Protein AF-A0A0C2GSX1-F1 (afdb_monomer)

Secondary structure (DSSP, 8-state):
--S------GGGSS--HHHHHHT---------HHHHTT--GGGG---PPPS---HHHH-TT-GGGG------SSS-HHHHHHHHHHHHHHHHHTTTS------HHHHHHH-TTS---

Solvent-accessible surface area (backbone atoms only — not comparable to full-atom values): 7520 Å² total; per-residue (Å²): 130,77,97,71,87,85,79,91,53,72,94,57,73,80,56,52,74,70,60,58,55,44,41,54,18,81,46,80,90,71,76,57,77,71,59,64,78,66,58,67,72,68,84,75,55,96,70,88,79,71,99,71,86,57,69,52,78,77,40,64,74,34,60,61,67,71,56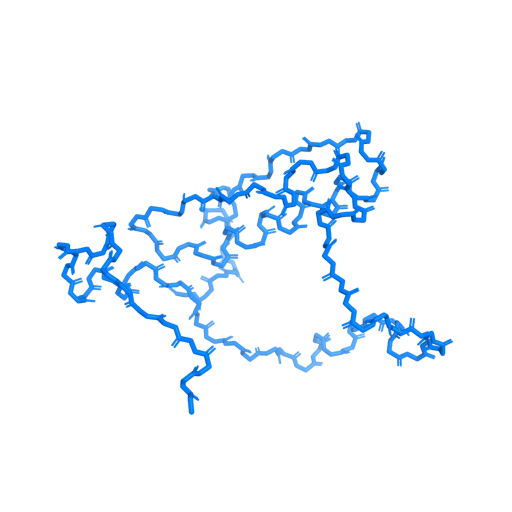,86,82,82,70,64,95,34,38,42,51,55,28,42,58,50,22,51,51,49,26,34,50,48,8,59,77,47,73,46,76,41,77,62,84,53,60,32,62,56,51,60,76,68,41,89,88,56,75,70,82

Radius of gyration: 17.8 Å; Cα contacts (8 Å, |Δi|>4): 94; chains: 1; bounding box: 36×33×45 Å

Sequence (117 aa):
MAAYWAELHEPFSSVHEVSRKYMLGVKNVHLPSEALGRLSPTRFLNITVPDSFDARQWWPECESVGFVRDQSSCGSCWAFGAAEAITDRTCIASKGTFKPTISSNEILSCCEICGDG

pLDDT: mean 90.17, std 9.54, range [51.81, 98.69]

Mean predicted aligned error: 5.71 Å

Nearest PDB structures (foldseek):
  4i04-assembly1_A  TM=8.809E-01  e=1.425E-05  Schistosoma mansoni
  4i04-assembly3_C  TM=8.772E-01  e=1.812E-05  Schistosoma mansoni
  4i04-assembly2_B  TM=8.816E-01  e=2.447E-05  Schistosoma mansoni
  3pbh-assembly1_A  TM=9.482E-01  e=6.393E-05  Homo sapiens
  4i04-assembly4_D  TM=8.957E-01  e=5.670E-05  Schistosoma mansoni

Organism: NCBI:txid51022

Structure (mmCIF, N/CA/C/O backbone):
data_AF-A0A0C2GSX1-F1
#
_entry.id   AF-A0A0C2GSX1-F1
#
loop_
_atom_site.group_PDB
_atom_site.id
_atom_site.type_symbol
_atom_site.label_atom_id
_atom_site.label_alt_id
_atom_site.label_comp_id
_atom_site.label_asym_id
_atom_site.label_entity_id
_atom_site.label_seq_id
_atom_site.pdbx_PDB_ins_code
_atom_site.Cartn_x
_atom_site.Cartn_y
_atom_site.Cartn_z
_atom_site.occupancy
_atom_site.B_iso_or_equiv
_atom_site.auth_seq_id
_atom_site.auth_comp_id
_atom_site.auth_asym_id
_atom_site.auth_atom_id
_atom_site.pdbx_PDB_model_num
ATOM 1 N N . MET A 1 1 ? -14.640 -23.826 -18.542 1.00 60.81 1 MET A N 1
ATOM 2 C CA . MET A 1 1 ? -14.815 -22.357 -18.592 1.00 60.81 1 MET A CA 1
ATOM 3 C C . MET A 1 1 ? -13.587 -21.728 -17.959 1.00 60.81 1 MET A C 1
ATOM 5 O O . MET A 1 1 ? -13.128 -22.266 -16.959 1.00 60.81 1 MET A O 1
ATOM 9 N N . ALA A 1 2 ? -13.010 -2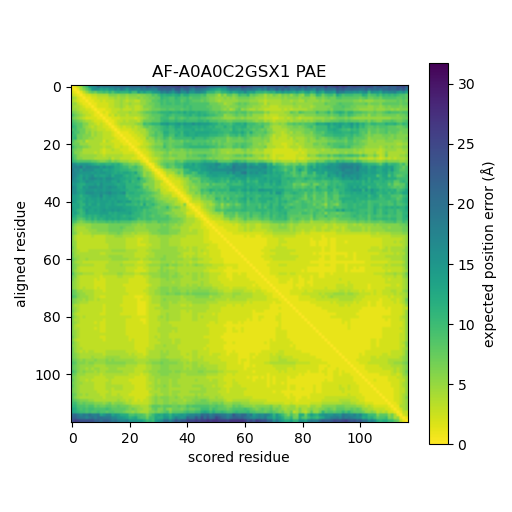0.687 -18.561 1.00 74.88 2 ALA A N 1
ATOM 10 C CA . ALA A 1 2 ? -11.860 -19.996 -17.976 1.00 74.88 2 ALA A CA 1
ATOM 11 C C . ALA A 1 2 ? -12.302 -19.192 -16.741 1.00 74.88 2 ALA A C 1
ATOM 13 O O . ALA A 1 2 ? -13.382 -18.609 -16.748 1.00 74.88 2 ALA A O 1
ATOM 14 N N . ALA A 1 3 ? -11.480 -19.184 -15.689 1.00 92.00 3 ALA A N 1
ATOM 15 C CA . ALA A 1 3 ? -11.758 -18.475 -14.435 1.00 92.00 3 ALA A CA 1
ATOM 16 C C . ALA A 1 3 ? -11.428 -16.967 -14.494 1.00 92.00 3 ALA A C 1
ATOM 18 O O . ALA A 1 3 ? -1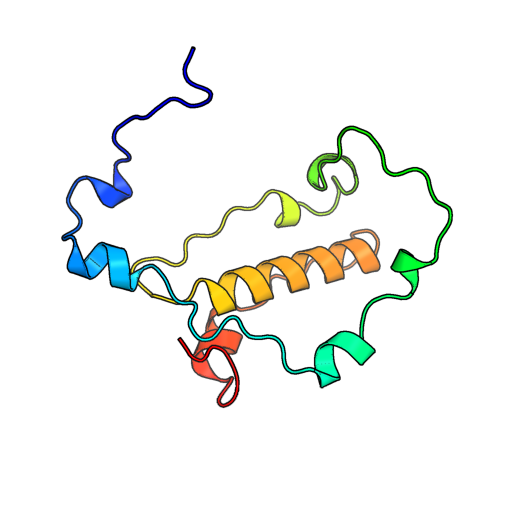1.640 -16.253 -13.520 1.00 92.00 3 ALA A O 1
ATOM 19 N N . TYR A 1 4 ? -10.888 -16.491 -15.617 1.00 93.50 4 TYR A N 1
ATOM 20 C CA . TYR A 1 4 ? -10.473 -15.110 -15.844 1.00 93.50 4 TYR A CA 1
ATOM 21 C C . TYR A 1 4 ? -10.581 -14.761 -17.334 1.00 93.50 4 TYR A C 1
ATOM 23 O O . TYR A 1 4 ? -10.650 -15.649 -18.190 1.00 93.50 4 TYR A O 1
ATOM 31 N N . TRP A 1 5 ? -10.579 -13.462 -17.630 1.00 93.81 5 TRP A N 1
ATOM 32 C CA . TRP A 1 5 ? -10.545 -12.899 -18.979 1.00 93.81 5 TRP A CA 1
ATOM 33 C C . TRP A 1 5 ? -9.298 -12.012 -19.138 1.00 93.81 5 TRP A C 1
ATOM 35 O O . TRP A 1 5 ? -8.665 -11.653 -18.146 1.00 93.81 5 TRP A O 1
ATOM 45 N N . ALA A 1 6 ? -8.905 -11.714 -20.378 1.00 93.56 6 ALA A N 1
ATOM 46 C CA . ALA A 1 6 ? -7.724 -10.907 -20.679 1.00 93.56 6 ALA A CA 1
ATOM 47 C C . ALA A 1 6 ? -8.016 -9.905 -21.802 1.00 93.56 6 ALA A C 1
ATOM 49 O O . ALA A 1 6 ? -8.662 -10.256 -22.789 1.00 93.56 6 ALA A O 1
ATOM 50 N N . GLU A 1 7 ? -7.496 -8.688 -21.657 1.00 93.56 7 GLU A N 1
ATOM 51 C CA . GLU A 1 7 ? -7.510 -7.636 -22.677 1.00 93.56 7 GLU A CA 1
ATOM 52 C C . GLU A 1 7 ? -6.180 -6.870 -22.690 1.00 93.56 7 GLU A C 1
ATOM 54 O O . GLU A 1 7 ? -5.334 -7.045 -21.809 1.00 93.56 7 GLU A O 1
ATOM 59 N N . LEU A 1 8 ? -5.980 -6.029 -23.708 1.00 92.06 8 LEU A N 1
ATOM 60 C CA . LEU A 1 8 ? -4.810 -5.160 -23.794 1.00 92.06 8 LEU A CA 1
ATOM 61 C C . LEU A 1 8 ? -4.953 -3.982 -22.823 1.00 92.06 8 LEU A C 1
ATOM 63 O O . LEU A 1 8 ? -5.890 -3.200 -22.932 1.00 92.06 8 LEU A O 1
ATOM 67 N N . HIS A 1 9 ? -3.987 -3.822 -21.920 1.00 90.81 9 HIS A N 1
ATOM 68 C CA . HIS A 1 9 ? -3.926 -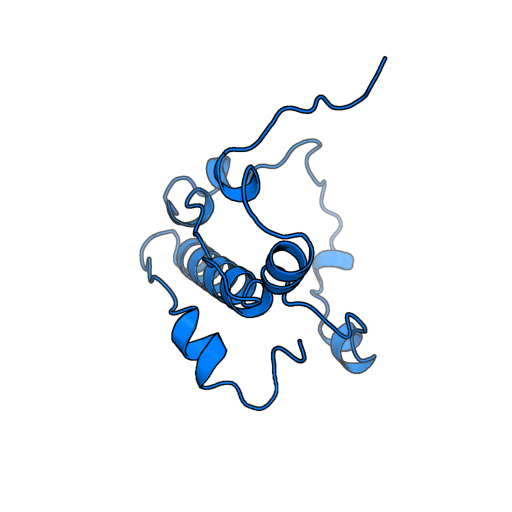2.681 -21.008 1.00 90.81 9 HIS A CA 1
ATOM 69 C C . HIS A 1 9 ? -3.015 -1.582 -21.572 1.00 90.81 9 HIS A C 1
ATOM 71 O O . HIS A 1 9 ? -1.821 -1.814 -21.786 1.00 90.81 9 HIS A O 1
ATOM 77 N N . GLU A 1 10 ? -3.566 -0.384 -21.784 1.00 90.56 10 GLU A N 1
ATOM 78 C CA . GLU A 1 10 ? -2.891 0.729 -22.472 1.00 90.56 10 GLU A CA 1
ATOM 79 C C . GLU A 1 10 ? -1.519 1.106 -21.878 1.00 90.56 10 GLU A C 1
ATOM 81 O O . GLU A 1 10 ? -0.547 1.157 -22.631 1.00 90.56 10 GLU A O 1
ATOM 86 N N . PRO A 1 11 ? -1.352 1.256 -20.548 1.00 85.69 11 PRO A N 1
ATOM 87 C CA . PRO A 1 11 ? -0.041 1.505 -19.938 1.00 85.69 11 PRO A CA 1
ATOM 88 C C . PRO A 1 11 ? 1.068 0.503 -20.275 1.00 85.69 11 PRO A C 1
ATOM 90 O O . PRO A 1 11 ? 2.240 0.835 -20.129 1.00 85.69 11 PRO A O 1
ATOM 93 N N . PHE A 1 12 ? 0.733 -0.710 -20.726 1.00 89.12 12 PHE A N 1
ATOM 94 C CA . PHE A 1 12 ? 1.710 -1.737 -21.099 1.00 89.12 12 PHE A CA 1
ATOM 95 C C . PHE A 1 12 ? 1.732 -2.040 -22.603 1.00 89.12 12 PHE A C 1
ATOM 97 O O . PHE A 1 12 ? 2.526 -2.884 -23.027 1.00 89.12 12 PHE A O 1
ATOM 104 N N . SER A 1 13 ? 0.911 -1.356 -23.412 1.00 89.12 13 SER A N 1
ATOM 105 C CA . SER A 1 13 ? 0.738 -1.645 -24.844 1.00 89.12 13 SER A CA 1
ATOM 106 C C . SER A 1 13 ? 2.010 -1.410 -25.665 1.00 89.12 13 SER A C 1
ATOM 108 O O . SER A 1 13 ? 2.268 -2.126 -26.630 1.00 89.12 13 SER A O 1
ATOM 110 N N . SER A 1 14 ? 2.842 -0.454 -25.241 1.00 87.56 14 SER A N 1
ATOM 111 C CA . SER A 1 14 ? 4.080 -0.043 -25.921 1.00 87.56 14 SER A CA 1
ATOM 112 C C . SER A 1 14 ? 5.353 -0.240 -25.087 1.00 87.56 14 SER A C 1
ATOM 114 O O . SER A 1 14 ? 6.454 0.079 -25.537 1.00 87.56 14 SER A O 1
ATOM 116 N N . VAL A 1 15 ? 5.236 -0.786 -23.874 1.00 86.38 15 VAL A N 1
ATOM 117 C CA . VAL A 1 15 ? 6.370 -0.921 -22.949 1.00 86.38 15 VAL A CA 1
ATOM 118 C C . VAL A 1 15 ? 7.246 -2.105 -23.353 1.00 86.38 15 VAL A C 1
ATOM 120 O O . VAL A 1 1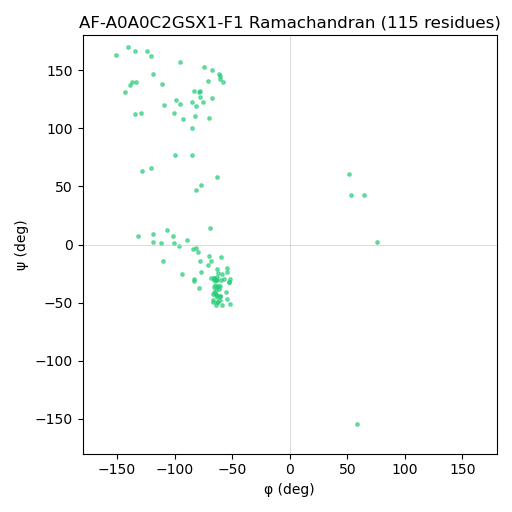5 ? 6.769 -3.235 -23.467 1.00 86.38 15 VAL A O 1
ATOM 123 N N . HIS A 1 16 ? 8.549 -1.864 -23.517 1.00 89.50 16 HIS A N 1
ATOM 124 C CA . HIS A 1 16 ? 9.521 -2.915 -23.818 1.00 89.50 16 HIS A CA 1
ATOM 125 C C . HIS A 1 16 ? 9.575 -3.967 -22.697 1.00 89.50 16 HIS A C 1
ATOM 127 O O . HIS A 1 16 ? 9.431 -3.641 -21.519 1.00 89.50 16 HIS A O 1
ATOM 133 N N . GLU A 1 17 ? 9.825 -5.237 -23.033 1.00 86.69 17 GLU A N 1
ATOM 134 C CA . GLU A 1 17 ? 9.785 -6.338 -22.055 1.00 86.69 17 GLU A CA 1
ATOM 135 C C . GLU A 1 17 ? 10.700 -6.096 -20.847 1.00 86.69 17 GLU A C 1
ATOM 137 O O . GLU A 1 17 ? 10.317 -6.343 -19.705 1.00 86.69 17 GLU A O 1
ATOM 142 N N . VAL A 1 18 ? 11.893 -5.558 -21.099 1.00 85.31 18 VAL A N 1
ATOM 143 C CA . VAL A 1 18 ? 12.858 -5.217 -20.049 1.00 85.31 18 VAL A CA 1
ATOM 144 C C . VAL A 1 18 ? 12.305 -4.122 -19.126 1.00 85.31 18 VAL A C 1
ATOM 146 O O . VAL A 1 18 ? 12.389 -4.246 -17.908 1.00 85.31 18 VAL A O 1
ATOM 149 N N . SER A 1 19 ? 11.659 -3.094 -19.682 1.00 85.12 19 SER A N 1
ATOM 150 C CA . SER A 1 19 ? 11.032 -2.015 -18.910 1.00 85.12 19 SER A CA 1
ATOM 151 C C . SER A 1 19 ? 9.867 -2.513 -18.056 1.00 85.12 19 SER A C 1
ATOM 153 O O . SER A 1 19 ? 9.714 -2.053 -16.929 1.00 85.12 19 SER A O 1
ATOM 155 N N . ARG A 1 20 ? 9.099 -3.508 -18.527 1.00 85.25 20 ARG A N 1
ATOM 156 C CA . ARG A 1 20 ? 8.047 -4.148 -17.714 1.00 85.25 20 ARG A CA 1
ATOM 157 C C . ARG A 1 20 ? 8.620 -4.821 -16.466 1.00 85.25 20 ARG A C 1
ATOM 159 O O . ARG A 1 20 ? 8.019 -4.732 -15.402 1.00 85.25 20 ARG A O 1
ATOM 166 N N . LYS A 1 21 ? 9.792 -5.458 -16.572 1.00 84.81 21 LYS A N 1
ATOM 167 C CA . LYS A 1 21 ? 10.469 -6.075 -15.415 1.00 84.81 21 LYS A CA 1
ATOM 168 C C . LYS A 1 21 ? 10.920 -5.026 -14.400 1.00 84.81 21 LYS A C 1
ATOM 170 O O . LYS A 1 21 ? 10.795 -5.265 -13.207 1.00 84.81 21 LYS A O 1
ATOM 175 N N . TYR A 1 22 ? 11.370 -3.858 -14.861 1.00 84.44 22 TYR A N 1
ATOM 176 C CA . TYR A 1 22 ? 11.776 -2.755 -13.984 1.00 84.44 22 TYR A CA 1
ATOM 177 C C . TYR A 1 22 ? 10.622 -2.067 -13.247 1.00 84.44 22 TYR A C 1
ATOM 179 O O . TYR A 1 22 ? 10.882 -1.284 -12.342 1.00 84.44 22 TYR A O 1
ATOM 187 N N . MET A 1 23 ? 9.364 -2.364 -13.582 1.00 88.50 23 MET A N 1
ATOM 188 C CA . MET A 1 23 ? 8.198 -1.908 -12.814 1.00 88.50 23 MET A CA 1
ATOM 189 C C . MET A 1 23 ? 7.884 -2.831 -11.624 1.00 88.50 23 MET A C 1
ATOM 191 O O . MET A 1 23 ? 6.992 -2.543 -10.834 1.00 88.50 23 MET A O 1
ATOM 195 N N . LEU A 1 24 ? 8.612 -3.938 -11.457 1.00 89.94 24 LEU A N 1
ATOM 196 C CA . LEU A 1 24 ? 8.482 -4.850 -10.322 1.00 89.94 24 LEU A CA 1
ATOM 197 C C . LEU A 1 24 ? 9.733 -4.746 -9.443 1.00 89.94 24 LEU A C 1
ATOM 199 O O . LEU A 1 24 ? 10.849 -4.664 -9.949 1.00 89.94 24 LEU A O 1
ATOM 203 N N . GLY A 1 25 ? 9.538 -4.729 -8.125 1.00 87.81 25 GLY A N 1
ATOM 204 C CA . GLY A 1 25 ? 10.556 -4.264 -7.177 1.00 87.81 25 GLY A CA 1
ATOM 205 C C . GLY A 1 25 ? 10.838 -5.153 -5.974 1.00 87.81 25 GLY A C 1
ATOM 206 O O . GLY A 1 25 ? 11.532 -4.722 -5.066 1.00 87.81 25 GLY A O 1
ATOM 207 N N . VAL A 1 26 ? 10.271 -6.357 -5.899 1.00 86.88 26 VAL A N 1
ATOM 208 C CA . VAL A 1 26 ? 10.467 -7.242 -4.739 1.00 86.88 26 VAL A CA 1
ATOM 209 C C . VAL A 1 26 ? 11.543 -8.276 -5.061 1.00 86.88 26 VAL A C 1
ATOM 211 O O . VAL A 1 26 ? 11.377 -9.043 -6.012 1.00 86.88 26 VAL A O 1
ATOM 214 N N . LYS A 1 27 ? 12.604 -8.368 -4.252 1.00 80.62 27 LYS A N 1
ATOM 215 C CA . LYS A 1 27 ? 13.482 -9.552 -4.218 1.00 80.62 27 LYS A CA 1
ATOM 216 C C . LYS A 1 27 ? 13.545 -10.109 -2.788 1.00 80.62 27 LYS A C 1
ATOM 218 O O . LYS A 1 27 ? 13.046 -9.501 -1.848 1.00 80.62 27 LYS A O 1
ATOM 223 N N . ASN A 1 28 ? 14.070 -11.328 -2.650 1.00 69.31 28 ASN A N 1
ATOM 224 C CA . ASN A 1 28 ? 14.312 -12.005 -1.367 1.00 69.31 28 ASN A CA 1
ATOM 225 C C . ASN A 1 28 ? 13.102 -12.055 -0.407 1.00 69.31 28 ASN A C 1
ATOM 227 O O . ASN A 1 28 ? 13.170 -11.610 0.732 1.00 69.31 28 ASN A O 1
ATOM 231 N N . VAL A 1 29 ? 12.003 -12.689 -0.832 1.00 67.69 29 VAL A N 1
ATOM 232 C CA . VAL A 1 29 ? 10.746 -12.847 -0.054 1.00 67.69 29 VAL A CA 1
ATOM 233 C C . VAL A 1 29 ? 10.881 -13.789 1.166 1.00 67.69 29 VAL A C 1
ATOM 235 O O . VAL A 1 29 ? 9.886 -14.261 1.716 1.00 67.69 29 VAL A O 1
ATOM 238 N N . HIS A 1 30 ? 12.098 -14.131 1.594 1.00 70.88 30 HIS A N 1
ATOM 239 C CA . HIS A 1 30 ? 12.285 -15.025 2.730 1.00 70.88 30 HIS A CA 1
ATOM 240 C C . HIS A 1 30 ? 12.173 -14.239 4.036 1.00 70.88 30 HIS A C 1
ATOM 242 O O . HIS A 1 30 ? 13.035 -13.428 4.365 1.00 70.88 30 HIS A O 1
ATOM 248 N N . LEU A 1 31 ? 11.096 -14.484 4.783 1.00 69.62 31 LEU A N 1
ATOM 249 C CA . LEU A 1 31 ? 10.954 -13.939 6.127 1.00 69.62 31 LEU A CA 1
ATOM 250 C C . LEU A 1 31 ? 12.001 -14.590 7.043 1.00 69.62 31 LEU A C 1
ATOM 252 O O . LEU A 1 31 ? 12.026 -15.821 7.129 1.00 69.62 31 LEU A O 1
ATOM 256 N N . PRO A 1 32 ? 12.833 -13.806 7.751 1.00 73.56 32 PRO A N 1
ATOM 257 C CA . PRO A 1 32 ? 13.742 -14.361 8.744 1.00 73.56 32 PRO A CA 1
ATOM 258 C C . PRO A 1 32 ? 12.939 -15.064 9.848 1.00 73.56 32 PRO A C 1
ATOM 260 O O . PRO A 1 32 ? 11.841 -14.625 10.204 1.00 73.56 32 PRO A O 1
ATOM 263 N N . SER A 1 33 ? 13.471 -16.158 10.395 1.00 80.19 33 SER A N 1
ATOM 264 C CA . SER A 1 33 ? 12.808 -16.983 11.421 1.00 80.19 33 SER A CA 1
ATOM 265 C C . SER A 1 33 ? 12.331 -16.158 12.622 1.00 80.19 33 SER A C 1
ATOM 267 O O . SER A 1 33 ? 11.283 -16.428 13.207 1.00 80.19 33 SER A O 1
ATOM 269 N N . GLU A 1 34 ? 13.059 -15.097 12.951 1.00 79.88 34 GLU A N 1
ATOM 270 C CA . GLU A 1 34 ? 12.762 -14.142 14.016 1.00 79.88 34 GLU A CA 1
ATOM 271 C C . GLU A 1 34 ? 11.451 -13.377 13.769 1.00 79.88 34 GLU A C 1
ATOM 273 O O . GLU A 1 34 ? 10.745 -13.028 14.719 1.00 79.88 34 GLU A O 1
ATOM 278 N N . ALA A 1 35 ? 11.081 -13.142 12.506 1.00 77.38 35 ALA A N 1
ATOM 279 C CA . ALA A 1 35 ? 9.825 -12.486 12.148 1.00 77.38 35 ALA A CA 1
ATOM 280 C C . ALA A 1 35 ? 8.604 -13.360 12.478 1.00 77.38 35 ALA A C 1
ATOM 282 O O . ALA A 1 35 ? 7.548 -12.825 12.820 1.00 77.38 35 ALA A O 1
ATOM 283 N N . LEU A 1 36 ? 8.746 -14.692 12.469 1.00 76.19 36 LEU A N 1
ATOM 284 C CA . LEU A 1 36 ? 7.672 -15.609 12.870 1.00 76.19 36 LEU A CA 1
ATOM 285 C C . LEU A 1 36 ? 7.329 -15.478 14.360 1.00 76.19 36 LEU A C 1
ATOM 287 O O . LEU A 1 36 ? 6.175 -15.663 14.745 1.00 76.19 36 LEU A O 1
ATOM 291 N N . GLY A 1 37 ? 8.299 -15.088 15.193 1.00 79.00 37 GLY A N 1
ATOM 292 C CA . GLY A 1 37 ? 8.073 -14.791 16.610 1.00 79.00 37 GLY A CA 1
ATOM 293 C C . GLY A 1 37 ? 7.227 -13.537 16.857 1.00 79.00 37 GLY A C 1
ATOM 294 O O . GLY A 1 37 ? 6.739 -13.340 17.965 1.00 79.00 37 GLY A O 1
ATOM 295 N N . ARG A 1 38 ? 7.028 -12.693 15.834 1.00 80.62 38 ARG A N 1
ATOM 296 C CA . ARG A 1 38 ? 6.241 -11.448 15.907 1.00 80.62 38 ARG A CA 1
ATOM 297 C C . ARG A 1 38 ? 4.838 -11.584 15.316 1.00 80.62 38 ARG A C 1
ATOM 299 O O . ARG A 1 38 ? 4.142 -10.580 15.162 1.00 80.62 38 ARG A O 1
ATOM 306 N N . LEU A 1 39 ? 4.424 -12.796 14.947 1.00 81.62 39 LEU A N 1
ATOM 307 C CA . LEU A 1 39 ? 3.084 -13.022 14.419 1.00 81.62 39 LEU A CA 1
ATOM 308 C C . LEU A 1 39 ? 2.023 -12.626 15.449 1.00 81.62 39 LEU A C 1
ATOM 310 O O . LEU A 1 39 ? 2.169 -12.847 16.650 1.00 81.62 39 LEU A O 1
ATOM 314 N N . SER A 1 40 ? 0.934 -12.043 14.950 1.00 83.75 40 SER A N 1
ATOM 315 C CA . SER A 1 40 ? -0.184 -11.617 15.786 1.00 83.75 40 SER A CA 1
ATOM 316 C C . SER A 1 40 ? -0.764 -12.801 16.582 1.00 83.75 40 SER A C 1
ATOM 318 O O . SER A 1 40 ? -0.965 -13.879 16.006 1.00 83.75 40 SER A O 1
ATOM 320 N N . PRO A 1 41 ? -1.142 -12.605 1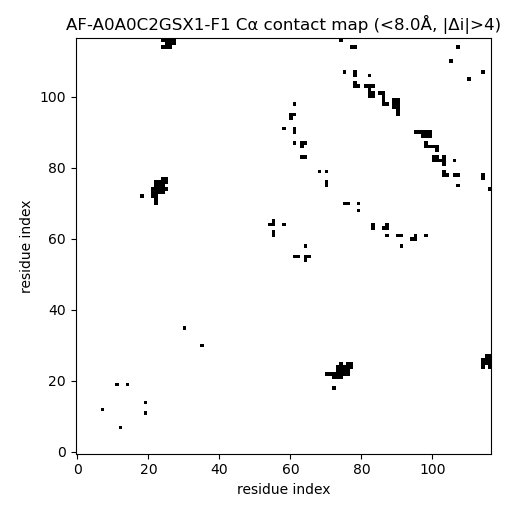7.864 1.00 83.88 41 PRO A N 1
ATOM 321 C CA . PRO A 1 41 ? -1.842 -13.617 18.659 1.00 83.88 41 PRO A CA 1
ATOM 322 C C . PRO A 1 41 ? -3.188 -14.039 18.057 1.00 83.88 41 PRO A C 1
ATOM 324 O O . PRO A 1 41 ? -3.770 -15.030 18.492 1.00 83.88 41 PRO A O 1
ATOM 327 N N . THR A 1 42 ? -3.681 -13.312 17.046 1.00 83.69 42 THR A N 1
ATOM 328 C CA . THR A 1 42 ? -4.936 -13.599 16.340 1.00 83.69 42 THR A CA 1
ATOM 329 C C . THR A 1 42 ? -5.008 -15.017 15.784 1.00 83.69 42 THR A C 1
ATOM 331 O O . THR A 1 42 ? -6.106 -15.545 15.658 1.00 83.69 42 THR A O 1
ATOM 334 N N . ARG A 1 43 ? -3.867 -15.678 15.534 1.00 77.56 43 ARG A N 1
ATOM 335 C CA . ARG A 1 43 ? -3.817 -17.098 15.138 1.00 77.56 43 ARG A CA 1
ATOM 336 C C . ARG A 1 43 ? -4.446 -18.047 16.170 1.00 77.56 43 ARG A C 1
ATOM 338 O O . ARG A 1 43 ? -4.877 -19.132 15.797 1.00 77.56 43 ARG A O 1
ATOM 345 N N . PHE A 1 44 ? -4.483 -17.660 17.443 1.00 84.50 44 PHE A N 1
ATOM 346 C CA . PHE A 1 44 ? -5.029 -18.470 18.538 1.00 84.50 44 PHE A CA 1
ATOM 347 C C . PHE A 1 44 ? -6.444 -18.050 18.949 1.00 84.50 44 PHE A C 1
ATOM 349 O O . PHE A 1 44 ? -7.004 -18.617 19.886 1.00 84.50 44 PHE A O 1
ATOM 356 N N . LEU A 1 45 ? -7.026 -17.050 18.282 1.00 89.00 45 LEU A N 1
ATOM 357 C CA . LEU A 1 45 ? -8.380 -16.607 18.580 1.00 89.00 45 LEU A CA 1
ATOM 358 C C . LEU A 1 45 ? -9.397 -17.564 17.958 1.00 89.00 45 LEU A C 1
ATOM 360 O O . LEU A 1 45 ? -9.333 -17.871 16.770 1.00 89.00 45 LEU A O 1
ATOM 364 N N . ASN A 1 46 ? -10.374 -17.985 18.759 1.00 91.62 46 ASN A N 1
ATOM 365 C CA . ASN A 1 46 ? -11.530 -18.725 18.269 1.00 91.62 46 ASN A CA 1
ATOM 366 C C . ASN A 1 46 ? -12.590 -17.735 17.762 1.00 91.62 46 ASN A C 1
ATOM 368 O O . ASN A 1 46 ? -13.538 -17.408 18.476 1.00 91.62 46 ASN A O 1
ATOM 372 N N . ILE A 1 47 ? -12.364 -17.193 16.564 1.00 90.56 47 ILE A N 1
ATOM 373 C CA . ILE A 1 47 ? -13.280 -16.268 15.887 1.00 90.56 47 ILE A CA 1
ATOM 374 C C . ILE A 1 47 ? -13.755 -16.861 14.566 1.00 90.56 47 ILE A C 1
ATOM 376 O O . ILE A 1 47 ? -13.006 -17.544 13.869 1.00 90.56 47 ILE A O 1
ATOM 380 N N . THR A 1 48 ? -14.991 -16.549 14.193 1.00 92.12 48 THR A N 1
ATOM 381 C CA . THR A 1 48 ? -15.509 -16.864 12.863 1.00 92.12 48 THR A CA 1
ATOM 382 C C . THR A 1 48 ? -15.038 -15.794 11.884 1.00 92.12 48 THR A C 1
ATOM 384 O O . THR A 1 48 ? -15.360 -14.617 12.048 1.00 92.12 48 THR A O 1
ATOM 387 N N . VAL A 1 49 ? -14.271 -16.195 10.871 1.00 92.06 49 VAL A N 1
ATOM 388 C CA . VAL A 1 49 ? -13.898 -15.326 9.746 1.00 92.06 49 VAL A CA 1
ATOM 389 C C . VAL A 1 49 ? -15.049 -15.344 8.733 1.00 92.06 49 VAL A C 1
ATOM 391 O O . VAL A 1 49 ? -15.543 -16.431 8.434 1.00 92.06 49 VAL A O 1
ATOM 394 N N . PRO A 1 50 ? -15.514 -14.187 8.230 1.00 94.62 50 PRO A N 1
ATOM 395 C CA . PRO A 1 50 ? -16.607 -14.148 7.262 1.00 94.62 50 PRO A CA 1
ATOM 396 C C . PRO A 1 50 ? -16.195 -14.757 5.916 1.00 94.62 50 PRO A C 1
ATOM 398 O O . PRO A 1 50 ? -15.045 -14.626 5.500 1.00 94.62 50 PRO A O 1
ATOM 401 N N . ASP A 1 51 ? -17.163 -15.339 5.200 1.00 96.75 51 ASP A N 1
ATOM 402 C CA . ASP A 1 51 ? -16.951 -15.920 3.863 1.00 96.75 51 ASP A CA 1
ATOM 403 C C . ASP A 1 51 ? -16.510 -14.875 2.819 1.00 96.75 51 ASP A C 1
ATOM 405 O O . ASP A 1 51 ? -15.864 -15.207 1.826 1.00 96.75 51 ASP A O 1
ATOM 409 N N . SER A 1 52 ? -16.840 -13.598 3.046 1.00 97.31 52 SER A N 1
ATOM 410 C CA . SER A 1 52 ? -16.417 -12.469 2.218 1.00 97.31 52 SER A CA 1
ATOM 411 C C . SER A 1 52 ? -16.017 -11.272 3.074 1.00 97.31 52 SER A C 1
ATOM 413 O O . SER A 1 52 ? -16.726 -10.913 4.017 1.00 97.31 52 SER A O 1
ATOM 415 N N . PHE A 1 53 ? -14.922 -10.611 2.705 1.00 97.06 53 PHE A N 1
ATOM 416 C CA . PHE A 1 53 ? -14.427 -9.420 3.385 1.00 97.06 53 PHE A CA 1
ATOM 417 C C . PHE A 1 53 ? -13.851 -8.422 2.376 1.00 97.06 53 PHE A C 1
ATOM 419 O O . PHE A 1 53 ? -13.028 -8.789 1.541 1.00 97.06 53 PHE A O 1
ATOM 426 N N . ASP A 1 54 ? -14.258 -7.158 2.487 1.00 98.06 54 ASP A N 1
ATOM 427 C CA . ASP A 1 54 ? -13.725 -6.039 1.710 1.00 98.06 54 ASP A CA 1
ATOM 428 C C . ASP A 1 54 ? -13.465 -4.861 2.651 1.00 98.06 54 ASP A C 1
ATOM 430 O O . ASP A 1 54 ? -14.398 -4.265 3.192 1.00 98.06 54 ASP A O 1
ATOM 434 N N . ALA A 1 55 ? -12.194 -4.510 2.848 1.00 97.94 55 ALA A N 1
ATOM 435 C CA . ALA A 1 55 ? -11.792 -3.459 3.778 1.00 97.94 55 ALA A CA 1
ATOM 436 C C . ALA A 1 55 ? -12.455 -2.101 3.471 1.00 97.94 55 ALA A C 1
ATOM 438 O O . ALA A 1 55 ? -12.749 -1.344 4.395 1.00 97.94 55 ALA A O 1
ATOM 439 N N . ARG A 1 56 ? -12.775 -1.822 2.200 1.00 98.19 56 ARG A N 1
ATOM 440 C CA . ARG A 1 56 ? -13.439 -0.577 1.771 1.00 98.19 56 ARG A CA 1
ATOM 441 C C . ARG A 1 56 ? -14.865 -0.461 2.312 1.00 98.19 56 ARG A C 1
ATOM 443 O O . ARG A 1 56 ? -15.359 0.641 2.512 1.00 98.19 56 ARG A O 1
ATOM 450 N N . GLN A 1 57 ? -15.530 -1.596 2.536 1.00 98.19 57 GLN A N 1
ATOM 451 C CA . GLN A 1 57 ? -16.883 -1.646 3.099 1.00 98.19 57 GLN A CA 1
ATOM 452 C C . GLN A 1 57 ? -16.873 -1.559 4.627 1.00 98.19 57 GLN A C 1
ATOM 454 O O . GLN A 1 57 ? -17.819 -1.046 5.217 1.00 98.19 57 GLN A O 1
ATOM 459 N N . TRP A 1 58 ? -15.819 -2.072 5.265 1.00 97.50 58 TRP A N 1
ATOM 460 C CA . TRP A 1 58 ? -15.696 -2.116 6.723 1.00 97.50 58 TRP A CA 1
ATOM 461 C C . TRP A 1 58 ? -15.167 -0.811 7.325 1.00 97.50 58 TRP A C 1
ATOM 463 O O . TRP A 1 58 ? -15.538 -0.484 8.450 1.00 97.50 58 TRP A O 1
ATOM 473 N N . TRP A 1 59 ? -14.348 -0.063 6.576 1.00 98.38 59 TRP A N 1
ATOM 474 C CA . TRP A 1 59 ? -13.822 1.250 6.972 1.00 98.38 59 TRP A CA 1
ATOM 475 C C . TRP A 1 59 ? -14.075 2.309 5.889 1.00 98.38 59 TRP A C 1
ATOM 477 O O . TRP A 1 59 ? -13.123 2.835 5.304 1.00 98.38 59 TRP A O 1
ATOM 487 N N . PRO A 1 60 ? -15.348 2.625 5.585 1.00 97.88 60 PRO A N 1
ATOM 488 C CA . PRO A 1 60 ? -15.701 3.579 4.532 1.00 97.88 60 PRO A CA 1
ATOM 489 C C . PRO A 1 60 ? -15.203 5.004 4.813 1.00 97.88 60 PRO A C 1
ATOM 491 O O . PRO A 1 60 ? -15.063 5.808 3.895 1.00 97.88 60 PRO A O 1
ATOM 494 N N . GLU A 1 61 ? -14.912 5.338 6.070 1.00 97.94 61 GLU A N 1
ATOM 495 C CA . GLU A 1 61 ? -14.303 6.604 6.463 1.00 97.94 61 GLU A CA 1
ATOM 496 C C . GLU A 1 61 ? -12.828 6.720 6.045 1.00 97.94 61 GLU A C 1
ATOM 498 O O . GLU A 1 61 ? -12.289 7.831 6.003 1.00 97.94 61 GLU A O 1
ATOM 503 N N . CYS A 1 62 ? -12.172 5.602 5.731 1.00 98.56 62 CYS A N 1
ATOM 504 C CA . CYS A 1 62 ? -10.779 5.534 5.308 1.00 98.56 62 CYS A CA 1
ATOM 505 C C . CYS A 1 62 ? -10.675 5.412 3.788 1.00 98.56 62 CYS A C 1
ATOM 507 O O . CYS A 1 62 ? -10.381 4.351 3.247 1.00 98.56 62 CYS A O 1
ATOM 509 N N . GLU A 1 63 ? -10.878 6.538 3.101 1.00 97.56 63 GLU A N 1
ATOM 510 C CA . GLU A 1 63 ? -10.828 6.648 1.633 1.00 97.56 63 GLU A CA 1
ATOM 511 C C . GLU A 1 63 ? -9.543 6.071 1.017 1.00 97.56 63 GLU A C 1
ATOM 513 O O . GLU A 1 63 ? -9.569 5.557 -0.101 1.00 97.56 63 GLU A O 1
ATOM 518 N N . SER A 1 64 ? -8.431 6.102 1.758 1.00 98.25 64 SER A N 1
ATOM 519 C CA . SER A 1 64 ? -7.146 5.565 1.313 1.00 98.25 64 SER A CA 1
ATOM 520 C C 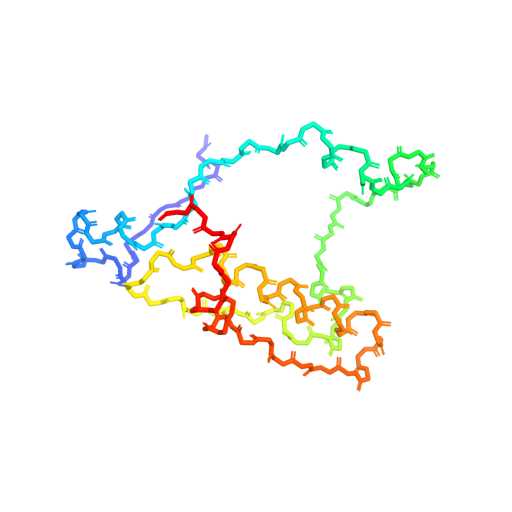. SER A 1 64 ? -7.180 4.072 0.982 1.00 98.25 64 SER A C 1
ATOM 522 O O . SER A 1 64 ? -6.511 3.660 0.041 1.00 98.25 64 SER A O 1
ATOM 524 N N . VAL A 1 65 ? -8.036 3.289 1.650 1.00 98.25 65 VAL A N 1
ATOM 525 C CA . VAL A 1 65 ? -8.176 1.838 1.421 1.00 98.25 65 VAL A CA 1
ATOM 526 C C . VAL A 1 65 ? -8.677 1.542 0.001 1.00 98.25 65 VAL A C 1
ATOM 528 O O . VAL A 1 65 ? -8.418 0.481 -0.564 1.00 98.25 65 VAL A O 1
ATOM 531 N N . GLY A 1 66 ? -9.432 2.476 -0.587 1.00 97.62 66 GLY A N 1
ATOM 532 C CA . GLY A 1 66 ? -9.910 2.397 -1.967 1.00 97.62 66 GLY A CA 1
ATOM 533 C C . GLY A 1 66 ? -9.042 3.153 -2.974 1.00 97.62 66 GLY A C 1
ATOM 534 O O . GLY A 1 66 ? -9.369 3.145 -4.162 1.00 97.62 66 GLY A O 1
ATOM 535 N N . PHE A 1 67 ? -7.976 3.823 -2.533 1.00 97.94 67 PHE A N 1
ATOM 536 C CA . PHE A 1 67 ? -7.173 4.706 -3.370 1.00 97.94 67 PHE A CA 1
ATOM 537 C C . PHE A 1 67 ? -5.991 3.960 -3.997 1.00 97.94 67 PHE A C 1
ATOM 539 O O . PHE A 1 67 ? -5.013 3.631 -3.332 1.00 97.94 67 PHE A O 1
ATOM 546 N N . VAL A 1 68 ? -6.068 3.721 -5.308 1.00 97.31 68 VAL A N 1
ATOM 547 C CA . VAL A 1 68 ? -5.008 3.046 -6.069 1.00 97.31 68 VAL A CA 1
ATOM 548 C C . VAL A 1 68 ? -3.951 4.060 -6.501 1.00 97.31 68 VAL A C 1
ATOM 550 O O . VAL A 1 68 ? -4.264 5.029 -7.196 1.00 97.31 68 VAL A O 1
ATOM 553 N N . ARG A 1 69 ? -2.693 3.834 -6.111 1.00 96.81 69 ARG A N 1
ATOM 554 C CA . ARG A 1 69 ? -1.557 4.686 -6.490 1.00 96.81 69 ARG A CA 1
ATOM 555 C C . ARG A 1 69 ? -0.829 4.125 -7.710 1.00 96.81 69 ARG A C 1
ATOM 557 O O . ARG A 1 69 ? -0.867 2.929 -7.977 1.00 96.81 69 ARG A O 1
ATOM 564 N N . ASP A 1 70 ? -0.123 5.005 -8.415 1.00 95.25 70 ASP A N 1
ATOM 565 C CA . ASP A 1 70 ? 0.756 4.644 -9.527 1.00 95.25 70 ASP A CA 1
ATOM 566 C C . ASP A 1 70 ? 2.225 4.827 -9.115 1.00 95.25 70 ASP A C 1
ATOM 568 O O . ASP A 1 70 ? 2.654 5.926 -8.753 1.00 95.25 70 ASP A O 1
ATOM 572 N N . GLN A 1 71 ? 2.992 3.737 -9.152 1.00 94.00 71 GLN A N 1
ATOM 573 C CA . GLN A 1 71 ? 4.432 3.728 -8.872 1.00 94.00 71 GLN A CA 1
ATOM 574 C C . GLN A 1 71 ? 5.290 4.204 -10.056 1.00 94.00 71 GLN A C 1
ATOM 576 O O . GLN A 1 71 ? 6.504 4.377 -9.916 1.00 94.00 71 GLN A O 1
ATOM 581 N N . SER A 1 72 ? 4.667 4.432 -11.215 1.00 92.88 72 SER A N 1
ATOM 582 C CA . SER A 1 72 ? 5.302 4.811 -12.470 1.00 92.88 72 SER A CA 1
ATOM 583 C C . SER A 1 72 ? 6.344 3.781 -12.941 1.00 92.88 72 SER A C 1
ATOM 585 O O . SER A 1 72 ? 6.274 2.590 -12.637 1.00 92.88 72 SER A O 1
ATOM 587 N N . SER A 1 73 ? 7.328 4.222 -13.723 1.00 90.44 73 SER A N 1
ATOM 588 C CA . SER A 1 73 ? 8.390 3.379 -14.291 1.00 90.44 73 SER A CA 1
ATOM 589 C C . SER A 1 73 ? 9.527 3.095 -13.296 1.00 90.44 73 SER A C 1
ATOM 591 O O . SER A 1 73 ? 10.701 3.240 -13.630 1.00 90.44 73 SER A O 1
ATOM 593 N N . CYS A 1 74 ? 9.190 2.718 -12.062 1.00 90.31 74 CYS A N 1
ATOM 594 C CA . CYS A 1 74 ? 10.143 2.431 -10.992 1.00 90.31 74 CYS A CA 1
ATOM 595 C C . CYS A 1 74 ? 9.774 1.123 -10.287 1.00 90.31 74 CYS A C 1
ATOM 597 O O . CYS A 1 74 ? 8.601 0.891 -10.017 1.00 90.31 74 CYS A O 1
ATOM 599 N N . GLY A 1 75 ? 10.758 0.293 -9.935 1.00 91.75 75 GLY A N 1
ATOM 600 C CA . GLY A 1 75 ? 10.576 -0.947 -9.173 1.00 91.75 75 GLY A CA 1
ATOM 601 C C . GLY A 1 75 ? 10.366 -0.678 -7.682 1.00 91.75 75 GLY A C 1
ATOM 602 O O . GLY A 1 75 ? 11.074 -1.221 -6.844 1.00 91.75 75 GLY A O 1
ATOM 603 N N . SER A 1 76 ? 9.428 0.201 -7.341 1.00 93.88 76 SER A N 1
ATOM 604 C CA . SER A 1 76 ? 9.202 0.702 -5.981 1.00 93.88 76 SER A CA 1
ATOM 605 C C . SER A 1 76 ? 7.949 0.121 -5.322 1.00 93.88 76 SER A C 1
ATOM 607 O O . SER A 1 76 ? 7.542 0.586 -4.258 1.00 93.88 76 SER A O 1
ATOM 609 N N . CYS A 1 77 ? 7.349 -0.925 -5.902 1.00 93.69 77 CYS A N 1
ATOM 610 C CA . CYS A 1 77 ? 6.132 -1.563 -5.386 1.00 93.69 77 CYS A CA 1
ATOM 611 C C . CYS A 1 77 ? 6.236 -1.982 -3.907 1.00 93.69 77 CYS A C 1
ATOM 613 O O . CYS A 1 77 ? 5.249 -1.921 -3.181 1.00 93.69 77 CYS A O 1
ATOM 615 N N . TRP A 1 78 ? 7.429 -2.365 -3.436 1.00 93.50 78 TRP A N 1
ATOM 616 C CA . TRP A 1 78 ? 7.679 -2.703 -2.032 1.00 93.50 78 TRP A CA 1
ATOM 617 C C . TRP A 1 78 ? 7.471 -1.494 -1.099 1.00 93.50 78 TRP A C 1
ATOM 619 O O . TRP A 1 78 ? 6.900 -1.641 -0.019 1.00 93.50 78 TRP A O 1
ATOM 629 N N . ALA A 1 79 ? 7.881 -0.296 -1.531 1.00 95.12 79 ALA A N 1
ATOM 630 C CA . ALA A 1 79 ? 7.735 0.949 -0.782 1.00 95.12 79 ALA A CA 1
ATOM 631 C C . ALA A 1 79 ? 6.306 1.496 -0.887 1.00 95.12 79 ALA A C 1
ATOM 633 O O . ALA A 1 79 ? 5.763 1.996 0.097 1.00 95.12 79 ALA A O 1
ATOM 634 N N . PHE A 1 80 ? 5.679 1.368 -2.061 1.00 97.12 80 PHE A N 1
ATOM 635 C CA . PHE A 1 80 ? 4.282 1.757 -2.274 1.00 97.12 80 PHE A CA 1
ATOM 636 C C . PHE A 1 80 ? 3.328 0.914 -1.428 1.00 97.12 80 PHE A C 1
ATOM 638 O O . PHE A 1 80 ? 2.596 1.486 -0.624 1.00 97.12 80 PHE A O 1
ATOM 645 N N . GLY A 1 81 ? 3.422 -0.418 -1.497 1.00 95.62 81 GLY A N 1
ATOM 646 C CA . GLY A 1 81 ? 2.575 -1.302 -0.692 1.00 95.62 81 GLY A CA 1
ATOM 647 C C . GLY A 1 81 ? 2.760 -1.100 0.816 1.00 95.62 81 GLY A C 1
ATOM 648 O O . GLY A 1 81 ? 1.793 -1.153 1.575 1.00 95.62 81 GLY A O 1
ATOM 649 N N . ALA A 1 82 ? 3.986 -0.801 1.268 1.00 95.62 82 ALA A N 1
ATOM 650 C CA . ALA A 1 82 ? 4.241 -0.443 2.663 1.00 95.62 82 ALA A CA 1
ATOM 651 C C . ALA A 1 82 ? 3.592 0.899 3.048 1.00 95.62 82 ALA A C 1
ATOM 653 O O . ALA A 1 82 ? 2.893 0.970 4.059 1.00 95.62 82 ALA A O 1
ATOM 654 N N . ALA A 1 83 ? 3.793 1.953 2.250 1.00 98.00 83 ALA A N 1
ATOM 655 C CA . ALA A 1 83 ? 3.222 3.275 2.504 1.00 98.00 83 ALA A CA 1
ATOM 656 C C . ALA A 1 83 ? 1.687 3.250 2.523 1.00 98.00 83 ALA A C 1
ATOM 658 O O . ALA A 1 83 ? 1.081 3.824 3.426 1.00 98.00 83 ALA A O 1
ATOM 659 N N . GLU A 1 84 ? 1.070 2.561 1.560 1.00 98.56 84 GLU A N 1
ATOM 660 C CA . GLU A 1 84 ? -0.382 2.370 1.462 1.00 98.56 84 GLU A CA 1
ATOM 661 C C . GLU A 1 84 ? -0.926 1.684 2.718 1.00 98.56 84 GLU A C 1
ATOM 663 O O . GLU A 1 84 ? -1.788 2.235 3.402 1.00 98.56 84 GLU A O 1
ATOM 668 N N . ALA A 1 85 ? -0.336 0.552 3.111 1.00 98.31 85 ALA A N 1
ATOM 669 C CA . ALA A 1 85 ? -0.770 -0.175 4.298 1.00 98.31 85 ALA A CA 1
ATOM 670 C C . ALA A 1 85 ? -0.591 0.627 5.599 1.00 98.31 85 ALA A C 1
ATOM 672 O O . ALA A 1 85 ? -1.421 0.505 6.504 1.00 98.31 85 ALA A O 1
ATOM 673 N N . ILE A 1 86 ? 0.475 1.428 5.734 1.00 98.38 86 ILE A N 1
ATOM 674 C CA . ILE A 1 86 ? 0.662 2.303 6.905 1.00 98.38 86 ILE A CA 1
ATOM 675 C C . ILE A 1 86 ? -0.408 3.397 6.908 1.00 98.38 86 ILE A C 1
ATOM 677 O O . ILE A 1 86 ? -1.055 3.582 7.937 1.00 98.38 86 ILE A O 1
ATOM 681 N N . THR A 1 87 ? -0.635 4.070 5.775 1.00 98.69 87 THR A N 1
ATOM 682 C CA . THR A 1 87 ? -1.704 5.069 5.619 1.00 98.69 87 THR A CA 1
ATOM 683 C C . THR A 1 87 ? -3.058 4.503 6.055 1.00 98.69 87 THR A C 1
ATOM 685 O O . THR A 1 87 ? -3.717 5.089 6.921 1.00 98.69 87 THR A O 1
ATOM 688 N N . ASP A 1 88 ? -3.429 3.331 5.539 1.00 98.69 88 ASP A N 1
ATOM 689 C CA . ASP A 1 88 ? -4.704 2.684 5.847 1.00 98.69 88 ASP A CA 1
ATOM 690 C C . ASP A 1 88 ? -4.809 2.327 7.325 1.00 98.69 88 ASP A C 1
ATOM 692 O O . ASP A 1 88 ? 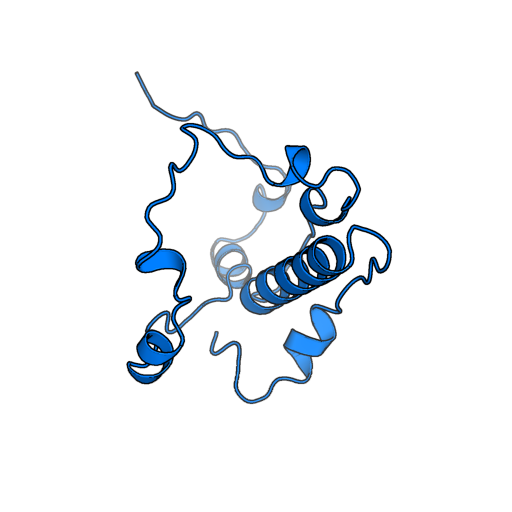-5.776 2.682 8.000 1.00 98.69 88 ASP A O 1
ATOM 696 N N . ARG A 1 89 ? -3.781 1.668 7.871 1.00 98.44 89 ARG A N 1
ATOM 697 C CA . ARG A 1 89 ? -3.761 1.249 9.278 1.00 98.44 89 ARG A CA 1
ATOM 698 C C . ARG A 1 89 ? -3.813 2.435 10.228 1.00 98.44 89 ARG A C 1
ATOM 700 O O . ARG A 1 89 ? -4.441 2.321 11.278 1.00 98.44 89 ARG A O 1
ATOM 707 N N . THR A 1 90 ? -3.183 3.556 9.887 1.00 98.62 90 THR A N 1
ATOM 708 C CA . THR A 1 90 ? -3.256 4.777 10.693 1.00 98.62 90 THR A CA 1
ATOM 709 C C . THR A 1 90 ? -4.669 5.359 10.699 1.00 98.62 90 THR A C 1
ATOM 711 O O . THR A 1 90 ? -5.177 5.720 11.766 1.00 98.62 90 THR A O 1
ATOM 714 N N . CYS A 1 91 ? -5.341 5.383 9.547 1.00 98.69 91 CYS A N 1
ATOM 715 C CA . CYS A 1 91 ? -6.740 5.794 9.480 1.00 98.69 91 CYS A CA 1
ATOM 716 C C . CYS A 1 91 ? -7.653 4.860 10.287 1.00 98.69 91 CYS A C 1
ATOM 718 O O . CYS A 1 91 ? -8.400 5.318 11.153 1.00 98.69 91 CYS A O 1
ATOM 720 N N . ILE A 1 92 ? -7.532 3.549 10.079 1.00 98.69 92 ILE A N 1
ATOM 721 C CA . ILE A 1 92 ? -8.356 2.532 10.744 1.00 98.69 92 ILE A CA 1
ATOM 722 C C . ILE A 1 92 ? -8.169 2.582 12.266 1.00 98.69 92 ILE A C 1
ATOM 724 O O . ILE A 1 92 ? -9.141 2.632 13.019 1.00 98.69 92 ILE A O 1
ATOM 728 N N . ALA A 1 93 ? -6.920 2.621 12.741 1.00 98.31 93 ALA A N 1
ATOM 729 C CA . ALA A 1 93 ? -6.617 2.668 14.171 1.00 98.31 93 ALA A CA 1
ATOM 730 C C . ALA A 1 93 ? -7.135 3.949 14.844 1.00 98.31 93 ALA A C 1
ATOM 732 O O . ALA A 1 93 ? -7.510 3.924 16.016 1.00 98.31 93 ALA A O 1
ATOM 733 N N . SER A 1 94 ? -7.186 5.057 14.101 1.00 98.38 94 SER A N 1
ATOM 734 C CA . SER A 1 94 ? -7.711 6.337 14.579 1.00 98.38 94 SER A CA 1
ATOM 735 C C . SER A 1 94 ? -9.219 6.506 14.359 1.00 98.38 94 SER A C 1
ATOM 737 O O . SER A 1 94 ? -9.755 7.573 14.666 1.00 98.38 94 SER A O 1
ATOM 739 N N . LYS A 1 95 ? -9.918 5.483 13.840 1.00 98.00 95 LYS A N 1
ATOM 740 C CA . LYS A 1 95 ? -11.347 5.541 13.480 1.00 98.00 95 LYS A CA 1
ATOM 741 C C . LYS A 1 95 ? -11.663 6.724 12.554 1.00 98.00 95 LYS A C 1
ATOM 743 O O . LYS A 1 95 ? -12.604 7.481 12.786 1.00 98.00 95 LYS A O 1
ATOM 748 N N . GLY A 1 96 ? -10.795 6.952 11.572 1.00 97.88 96 GLY A N 1
ATOM 749 C CA . GLY A 1 96 ? -10.939 8.024 10.589 1.00 97.88 96 GLY A CA 1
ATOM 750 C C . GLY A 1 96 ? -10.603 9.433 11.082 1.00 97.88 96 GLY A C 1
ATOM 751 O O . GLY A 1 96 ? -10.732 10.376 10.303 1.00 97.88 96 GLY A O 1
ATOM 752 N N . THR A 1 97 ? -10.160 9.617 12.330 1.00 98.38 97 THR A N 1
ATOM 753 C CA . THR A 1 97 ? -9.810 10.955 12.852 1.00 98.38 97 THR A CA 1
ATOM 754 C C . THR A 1 97 ? -8.455 11.459 12.361 1.00 98.38 97 THR A C 1
ATOM 756 O O . THR A 1 97 ? -8.240 12.668 12.292 1.00 98.38 97 THR A O 1
ATOM 759 N N . PHE A 1 98 ? -7.553 10.555 11.974 1.00 98.31 98 PHE A N 1
ATOM 760 C CA . PHE A 1 98 ? -6.249 10.895 11.421 1.00 98.31 98 PHE A CA 1
ATOM 761 C C . PHE A 1 98 ? -6.013 10.147 10.107 1.00 98.31 98 PHE A C 1
ATOM 763 O O . PHE A 1 98 ? -5.881 8.926 10.091 1.00 98.31 98 PHE A O 1
ATOM 770 N N . LYS A 1 99 ? -5.960 10.891 8.997 1.00 98.06 99 LYS A N 1
ATOM 771 C CA . LYS A 1 99 ? -5.901 10.346 7.631 1.00 98.06 99 LYS A CA 1
ATOM 772 C C . LYS A 1 99 ? -4.639 10.812 6.885 1.00 98.06 99 LYS A C 1
ATOM 774 O O . LYS A 1 99 ? -4.743 11.611 5.953 1.00 98.06 99 LYS A O 1
ATOM 779 N N . PRO A 1 100 ? -3.429 10.410 7.312 1.00 97.69 100 PRO A N 1
ATOM 780 C CA . PRO A 1 100 ? -2.206 10.840 6.647 1.00 97.69 100 PRO A CA 1
ATOM 781 C C . PRO A 1 100 ? -2.018 10.124 5.307 1.00 97.69 100 PRO A C 1
ATOM 783 O O . PRO A 1 100 ? -2.396 8.966 5.140 1.00 97.69 100 PRO A O 1
ATOM 786 N N . THR A 1 101 ? -1.325 10.777 4.378 1.00 98.19 101 THR A N 1
ATOM 787 C CA . THR A 1 101 ? -0.733 10.102 3.216 1.00 98.19 101 THR A CA 1
ATOM 788 C C . THR A 1 101 ? 0.749 9.882 3.483 1.00 98.19 101 THR A C 1
ATOM 790 O O . THR A 1 101 ? 1.511 10.842 3.587 1.00 98.19 101 THR A O 1
ATOM 793 N N . ILE A 1 102 ? 1.161 8.624 3.617 1.00 98.31 102 ILE A N 1
ATOM 794 C CA . ILE A 1 102 ? 2.554 8.261 3.858 1.00 98.31 102 ILE A CA 1
ATOM 795 C C . ILE A 1 102 ? 3.340 8.355 2.547 1.00 98.31 102 ILE A C 1
ATOM 797 O O . ILE A 1 102 ? 2.931 7.848 1.495 1.00 98.31 102 ILE A O 1
ATOM 801 N N . SER A 1 103 ? 4.493 9.021 2.619 1.00 98.00 103 SER A N 1
ATOM 802 C CA . SER A 1 103 ? 5.389 9.197 1.480 1.00 98.00 103 SER A CA 1
ATOM 803 C C . SER A 1 103 ? 6.051 7.870 1.118 1.00 98.00 103 SER A C 1
ATOM 805 O O . SER A 1 103 ? 6.933 7.385 1.823 1.00 98.00 103 SER A O 1
ATOM 807 N N . SER A 1 104 ? 5.651 7.299 -0.017 1.00 97.25 104 SER A N 1
ATOM 808 C CA . SER A 1 104 ? 6.351 6.152 -0.602 1.00 97.25 104 SER A CA 1
ATOM 809 C C . SER A 1 104 ? 7.758 6.528 -1.062 1.00 97.25 104 SER A C 1
ATOM 811 O O . SER A 1 104 ? 8.654 5.695 -0.991 1.00 97.25 104 SER A O 1
ATOM 813 N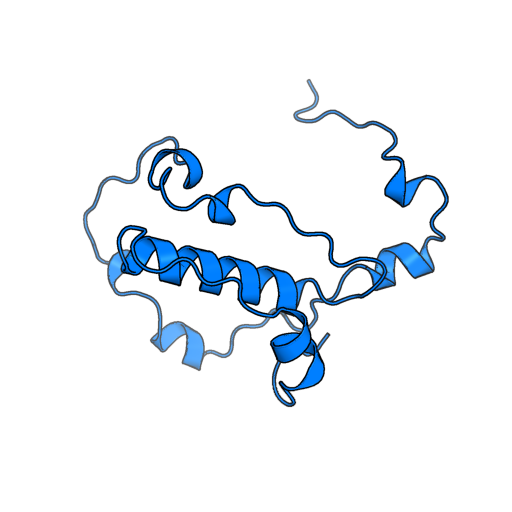 N . ASN A 1 105 ? 7.971 7.784 -1.477 1.00 95.94 105 ASN A N 1
ATOM 814 C CA . ASN A 1 105 ? 9.287 8.271 -1.879 1.00 95.94 105 ASN A CA 1
ATOM 815 C C . ASN A 1 105 ? 10.264 8.294 -0.702 1.00 95.94 105 ASN A C 1
ATOM 817 O O . ASN A 1 105 ? 11.399 7.888 -0.874 1.00 95.94 105 ASN A O 1
ATOM 821 N N . GLU A 1 106 ? 9.817 8.707 0.486 1.00 96.62 106 GLU A N 1
ATOM 822 C CA . GLU A 1 106 ? 10.674 8.726 1.678 1.00 96.62 106 GLU A CA 1
ATOM 823 C C . GLU A 1 106 ? 11.128 7.311 2.056 1.00 96.62 106 GLU A C 1
ATOM 825 O O . GLU A 1 106 ? 12.309 7.073 2.286 1.00 96.62 106 GLU A O 1
ATOM 830 N N . ILE A 1 107 ? 10.200 6.347 2.050 1.00 95.25 107 ILE A N 1
ATOM 831 C CA . ILE A 1 107 ? 10.524 4.935 2.293 1.00 95.25 107 ILE A CA 1
ATOM 832 C C . ILE A 1 107 ? 11.512 4.430 1.234 1.00 95.25 107 ILE A C 1
ATOM 834 O O . ILE A 1 107 ? 12.491 3.778 1.580 1.00 95.25 107 ILE A O 1
ATOM 838 N N . LEU A 1 108 ? 11.272 4.760 -0.037 1.00 93.56 108 LEU A N 1
ATOM 839 C CA . LEU A 1 108 ? 12.114 4.357 -1.161 1.00 93.56 108 LEU A CA 1
ATOM 840 C C . LEU A 1 108 ? 13.530 4.948 -1.096 1.00 93.56 108 LEU A C 1
ATOM 842 O O . LEU A 1 108 ? 14.483 4.243 -1.409 1.00 93.56 108 LEU A O 1
ATOM 846 N N . SER A 1 109 ? 13.677 6.231 -0.754 1.00 94.25 109 SER A N 1
ATOM 847 C CA . SER A 1 109 ? 14.955 6.945 -0.865 1.00 94.25 109 SER A CA 1
ATOM 848 C C . SER A 1 109 ? 15.791 6.939 0.408 1.00 94.25 109 SER A C 1
ATOM 850 O O . SER A 1 109 ? 17.004 7.107 0.319 1.00 94.25 109 SER A O 1
ATOM 852 N N . CYS A 1 110 ? 15.165 6.795 1.578 1.00 94.81 110 CYS A N 1
ATOM 853 C CA . CYS A 1 110 ? 15.841 6.976 2.866 1.00 94.81 110 CYS A CA 1
ATOM 854 C C . CYS A 1 110 ? 16.034 5.669 3.643 1.00 94.81 110 CYS A C 1
ATOM 856 O O . CYS A 1 110 ? 16.790 5.638 4.613 1.00 94.81 110 CYS A O 1
ATOM 858 N N . CYS A 1 111 ? 15.354 4.587 3.263 1.00 90.50 111 CYS A N 1
ATOM 859 C CA . CYS A 1 111 ? 15.524 3.309 3.937 1.00 90.50 111 CYS A CA 1
ATOM 860 C C . CYS A 1 111 ? 16.715 2.530 3.368 1.00 90.50 111 CYS A C 1
ATOM 862 O O . CYS A 1 111 ? 16.602 1.860 2.349 1.00 90.50 111 CYS A O 1
ATOM 864 N N . GLU A 1 112 ? 17.850 2.577 4.060 1.00 88.06 112 GLU A N 1
ATOM 865 C CA . GLU A 1 112 ? 19.088 1.927 3.600 1.00 88.06 112 GLU A CA 1
ATOM 866 C C . GLU A 1 112 ? 19.123 0.403 3.821 1.00 88.06 112 GLU A C 1
ATOM 868 O O . GLU A 1 112 ? 19.985 -0.279 3.276 1.00 88.06 112 GLU A O 1
ATOM 873 N N . ILE A 1 113 ? 18.215 -0.136 4.643 1.00 84.75 113 ILE A N 1
ATOM 874 C CA . ILE A 1 113 ? 18.204 -1.550 5.071 1.00 84.75 113 ILE A CA 1
ATOM 875 C C . ILE A 1 113 ? 16.942 -2.309 4.646 1.00 84.75 113 ILE A C 1
ATOM 877 O O . ILE A 1 113 ? 16.664 -3.393 5.162 1.00 84.75 113 ILE A O 1
ATOM 881 N N . CYS A 1 114 ? 16.105 -1.711 3.802 1.00 82.50 114 CYS A N 1
ATOM 882 C CA . CYS A 1 114 ? 14.874 -2.337 3.348 1.00 82.50 114 CYS A CA 1
ATOM 883 C C . CYS A 1 114 ? 14.698 -2.183 1.849 1.00 82.50 114 CYS A C 1
ATOM 885 O O . CYS A 1 114 ? 15.394 -1.407 1.204 1.00 82.50 114 CYS A O 1
ATOM 887 N N . GLY A 1 115 ? 13.755 -2.952 1.304 1.00 67.69 115 GLY A N 1
ATOM 888 C CA . GLY A 1 115 ? 13.527 -2.922 -0.126 1.00 67.69 115 GLY A CA 1
ATOM 889 C C . GLY A 1 115 ? 14.725 -3.430 -0.902 1.00 67.69 115 GLY A C 1
ATOM 890 O O . GLY A 1 115 ? 15.052 -2.822 -1.916 1.00 67.69 115 GLY A O 1
ATOM 891 N N . ASP A 1 116 ? 15.338 -4.531 -0.436 1.00 58.53 116 ASP A N 1
ATOM 892 C CA . ASP A 1 116 ? 16.315 -5.345 -1.176 1.00 58.53 116 ASP A CA 1
ATOM 893 C C . ASP A 1 116 ? 15.654 -5.964 -2.418 1.00 58.53 116 ASP A C 1
ATOM 895 O O . ASP A 1 116 ? 15.539 -7.180 -2.557 1.00 58.53 116 ASP A O 1
ATOM 899 N N . GLY A 1 117 ? 15.133 -5.092 -3.276 1.00 51.81 117 GLY A N 1
ATOM 900 C CA . GLY A 1 117 ? 14.943 -5.246 -4.695 1.00 51.81 117 GLY A CA 1
ATOM 901 C C . GLY A 1 117 ? 16.193 -4.759 -5.396 1.00 51.81 117 GLY A C 1
ATOM 902 O O . GLY A 1 117 ? 16.069 -3.991 -6.368 1.00 51.81 117 GLY A O 1
#

Foldseek 3Di:
DDPDDDDDDPVPNPADPVLVVQLAQDDDPDDPPVVVVVDDPVVVDPDDDDPDDDVCVVQVLQCLSVDDDDPPSHNLVVLVVVQSVVQRCVCVVVSNPDRDRGDSVCCVPPVPPDRPD

InterPro domains:
  IPR000169 Cysteine peptidase, cysteine active site [PS00139] (71-82)
  IPR000668 Peptidase C1A, papain C-terminal [PF00112] (49-112)
  IPR038765 Papain-like cysteine peptidase superfamily [SSF54001] (21-116)